Protein AF-A0A9X5E803-F1 (afdb_monomer_lite)

Organism: NCBI:txid1245923

Structure (mmCIF, N/CA/C/O backbone):
data_AF-A0A9X5E803-F1
#
_entry.id   AF-A0A9X5E803-F1
#
loop_
_atom_site.group_PDB
_atom_site.id
_atom_site.type_symbol
_atom_site.label_atom_id
_atom_site.label_alt_id
_atom_site.label_comp_id
_atom_site.label_asym_id
_atom_site.label_entity_id
_atom_site.label_seq_id
_atom_site.pdbx_PDB_ins_code
_atom_site.Cartn_x
_atom_site.Cartn_y
_atom_site.Cartn_z
_atom_site.occupancy
_atom_site.B_iso_or_equiv
_atom_site.auth_seq_id
_atom_site.auth_comp_id
_atom_site.auth_asym_id
_atom_site.auth_atom_id
_atom_site.pdbx_PDB_model_num
ATOM 1 N N . MET A 1 1 ? -30.788 0.576 10.129 1.00 52.62 1 MET A N 1
ATOM 2 C CA . MET A 1 1 ? -29.546 -0.099 10.552 1.00 52.62 1 MET A CA 1
ATOM 3 C C . MET A 1 1 ? -28.593 0.994 10.975 1.00 52.62 1 MET A C 1
ATOM 5 O O . MET A 1 1 ? -28.283 1.842 10.148 1.00 52.62 1 MET A O 1
ATOM 9 N N . SER A 1 2 ? -28.260 1.054 12.259 1.00 63.50 2 SER A N 1
ATOM 10 C CA . SER A 1 2 ? -27.387 2.090 12.812 1.00 63.50 2 SER A CA 1
ATOM 11 C C .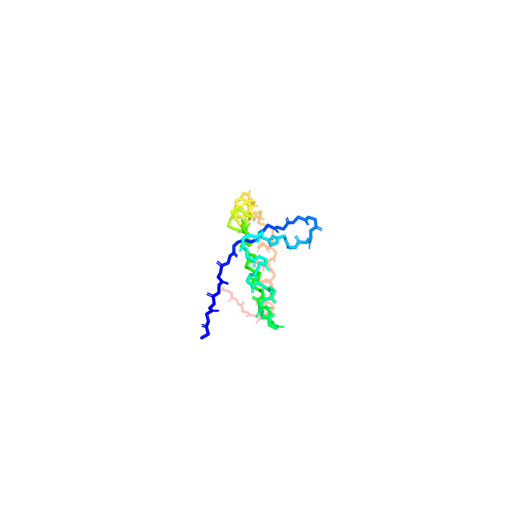 SER A 1 2 ? -25.943 1.625 12.652 1.00 63.50 2 SER A C 1
ATOM 13 O O . SER A 1 2 ? -25.591 0.567 13.164 1.00 63.50 2 SER A O 1
ATOM 15 N N . SER A 1 3 ? -25.137 2.368 11.897 1.00 64.19 3 SER A N 1
ATOM 16 C CA . SER A 1 3 ? -23.699 2.113 11.776 1.00 64.19 3 SER A CA 1
ATOM 17 C C . SER A 1 3 ? -22.978 2.994 12.787 1.00 64.19 3 SER A C 1
ATOM 19 O O . SER A 1 3 ? -23.125 4.213 12.731 1.00 64.19 3 SER A O 1
ATOM 21 N N . VAL A 1 4 ? -22.234 2.387 13.711 1.00 70.38 4 VAL A N 1
ATOM 22 C CA . VAL A 1 4 ? -21.395 3.105 14.679 1.00 70.38 4 VAL A CA 1
ATOM 23 C C . VAL A 1 4 ? -19.952 3.040 14.193 1.00 70.38 4 VAL A C 1
ATOM 25 O O . VAL A 1 4 ? -19.421 1.957 13.946 1.00 70.38 4 VAL A O 1
ATOM 28 N N . GLU A 1 5 ? -19.333 4.205 14.020 1.00 73.19 5 GLU A N 1
ATOM 29 C CA . GLU A 1 5 ? -17.935 4.345 13.616 1.00 73.19 5 GLU A CA 1
ATOM 30 C C . GLU A 1 5 ? -17.118 4.808 14.821 1.00 73.19 5 GLU A C 1
ATOM 32 O O . GLU A 1 5 ? -17.409 5.845 15.412 1.00 73.19 5 GLU A O 1
ATOM 37 N N . PHE A 1 6 ? -16.084 4.051 15.181 1.00 77.12 6 PHE A N 1
ATOM 38 C CA . PHE A 1 6 ? -15.186 4.393 16.279 1.00 77.12 6 PHE A CA 1
ATOM 39 C C . PHE A 1 6 ? -13.727 4.183 15.883 1.00 77.12 6 PHE A C 1
ATOM 41 O O . PHE A 1 6 ? -13.403 3.399 14.987 1.00 77.12 6 PHE A O 1
ATOM 48 N N . GLN A 1 7 ? -12.828 4.887 16.569 1.00 75.25 7 GLN A N 1
ATOM 49 C CA . GLN A 1 7 ? -11.391 4.694 16.416 1.00 75.25 7 GLN A CA 1
ATOM 50 C C . GLN A 1 7 ? -10.889 3.721 17.482 1.00 75.25 7 GLN A C 1
ATOM 52 O O . GLN A 1 7 ? -11.079 3.938 18.676 1.00 75.25 7 GLN A O 1
ATOM 57 N N . ALA A 1 8 ? -10.229 2.652 17.043 1.00 79.06 8 ALA A N 1
ATOM 58 C CA . ALA A 1 8 ? -9.596 1.673 17.917 1.00 79.06 8 ALA A CA 1
ATOM 59 C C . ALA A 1 8 ? -8.074 1.789 17.830 1.00 79.06 8 ALA A C 1
ATOM 61 O O . ALA A 1 8 ? -7.518 2.067 16.763 1.00 79.06 8 ALA A O 1
ATOM 62 N N . LYS A 1 9 ? -7.394 1.556 18.953 1.00 79.12 9 LYS A N 1
ATOM 63 C CA . LYS A 1 9 ? -5.931 1.476 18.975 1.00 79.12 9 LYS A CA 1
ATOM 64 C C . LYS A 1 9 ? -5.492 0.061 18.628 1.00 79.12 9 LYS A C 1
ATOM 66 O O . LYS A 1 9 ? -6.172 -0.903 18.965 1.00 79.12 9 LYS A O 1
ATOM 71 N N . VAL A 1 10 ? -4.345 -0.059 17.969 1.00 80.06 10 VAL A N 1
ATOM 72 C CA . VAL A 1 10 ? -3.699 -1.352 17.736 1.00 80.06 10 VAL A CA 1
ATOM 73 C C . VAL A 1 10 ? -2.537 -1.476 18.710 1.00 80.06 10 VAL A C 1
ATOM 75 O O . VAL A 1 10 ? -1.559 -0.740 18.597 1.00 80.06 10 VAL A O 1
ATOM 78 N N . GLU A 1 11 ? -2.643 -2.397 19.663 1.00 80.94 11 GLU A N 1
ATOM 79 C CA . GLU A 1 11 ? -1.593 -2.702 20.638 1.00 80.94 11 GLU A CA 1
ATOM 80 C C . GLU A 1 11 ? -1.123 -4.144 20.438 1.00 80.94 11 GLU A C 1
ATOM 82 O O . GLU A 1 11 ? -1.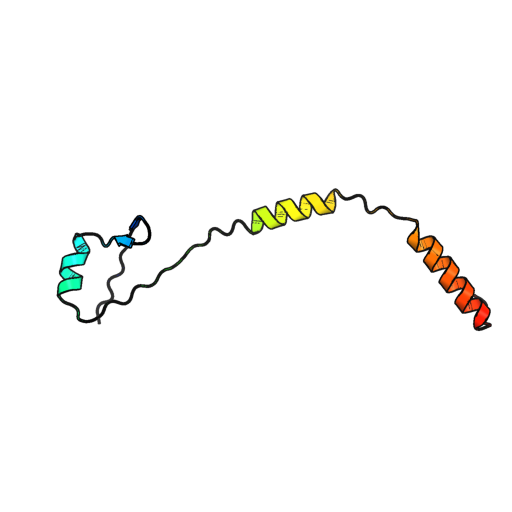907 -5.085 20.537 1.00 80.94 11 GLU A O 1
ATOM 87 N N . ASN A 1 12 ? 0.165 -4.329 20.124 1.00 77.12 12 ASN A N 1
ATOM 88 C CA . ASN A 1 12 ? 0.791 -5.646 19.918 1.00 77.12 12 ASN A CA 1
ATOM 89 C C . ASN A 1 12 ? 0.061 -6.562 18.911 1.00 77.12 12 ASN A C 1
ATOM 91 O O . ASN A 1 12 ? 0.037 -7.778 19.074 1.00 77.12 12 ASN A O 1
ATOM 95 N N . GLY A 1 13 ? -0.544 -5.985 17.868 1.00 75.50 13 GLY A N 1
ATOM 96 C CA . GLY A 1 13 ? -1.299 -6.736 16.858 1.00 75.50 13 GLY A CA 1
ATOM 97 C C . GLY A 1 13 ? -2.756 -7.030 17.232 1.00 75.50 13 GLY A C 1
ATOM 98 O O . GLY A 1 13 ? -3.479 -7.591 16.413 1.00 75.50 13 GLY A O 1
ATOM 99 N N . ASN A 1 14 ? -3.210 -6.597 18.410 1.00 78.38 14 ASN A N 1
ATOM 100 C CA . ASN A 1 14 ? -4.606 -6.674 18.827 1.00 78.38 14 ASN A CA 1
ATOM 101 C C . ASN A 1 14 ? -5.297 -5.320 18.638 1.00 78.38 14 ASN A C 1
ATOM 103 O O . ASN A 1 14 ? -4.740 -4.275 18.975 1.00 78.38 14 ASN A O 1
ATOM 107 N N . ILE A 1 15 ? -6.525 -5.336 18.115 1.00 81.56 15 ILE A N 1
ATOM 108 C CA . ILE A 1 15 ? -7.378 -4.146 18.034 1.00 81.56 15 ILE A CA 1
ATOM 109 C C . ILE A 1 15 ? -8.066 -3.982 19.390 1.00 81.56 15 ILE A C 1
ATOM 111 O O . ILE A 1 15 ? -8.915 -4.790 19.762 1.00 81.56 15 ILE A O 1
ATOM 115 N N . VAL A 1 16 ? -7.690 -2.945 20.133 1.00 83.75 16 VAL A N 1
ATOM 116 C CA . VAL A 1 16 ? -8.266 -2.618 21.438 1.00 83.75 16 VAL A CA 1
ATOM 117 C C . VAL A 1 16 ? -9.446 -1.682 21.224 1.00 83.75 16 VAL A C 1
ATOM 119 O O . VAL A 1 16 ? -9.288 -0.525 20.821 1.00 83.75 16 VAL A O 1
ATOM 122 N N . ILE A 1 17 ? -10.641 -2.212 21.472 1.00 83.44 17 ILE A N 1
ATOM 123 C CA . ILE A 1 17 ? -11.896 -1.475 21.358 1.00 83.44 17 ILE A CA 1
ATOM 124 C C . ILE A 1 17 ? -12.126 -0.674 22.650 1.00 83.44 17 ILE A C 1
ATOM 126 O O . ILE A 1 17 ? -12.095 -1.275 23.732 1.00 83.44 17 ILE A O 1
ATOM 130 N N . PRO A 1 18 ? -12.377 0.647 22.561 1.00 83.00 18 PRO A N 1
ATOM 131 C CA . PRO A 1 18 ? -12.675 1.476 23.725 1.00 83.00 18 PRO A CA 1
ATOM 132 C C . PRO A 1 18 ? -13.899 0.978 24.505 1.00 83.00 18 PRO A C 1
ATOM 134 O O . PRO A 1 18 ? -14.880 0.524 23.915 1.00 83.00 18 PRO A O 1
ATOM 137 N N . GLU A 1 19 ? -13.847 1.091 25.832 1.00 80.94 19 GLU A N 1
ATOM 138 C CA . GLU A 1 19 ? -14.868 0.563 26.753 1.00 80.94 19 GLU A CA 1
ATOM 139 C C . GLU A 1 19 ? -16.266 1.154 26.502 1.00 80.94 19 GLU A C 1
ATOM 141 O O . GLU A 1 19 ? -17.269 0.453 26.616 1.00 80.94 19 GLU A O 1
ATOM 146 N N . GLU A 1 20 ? -16.318 2.411 26.051 1.00 79.12 20 GLU A N 1
ATOM 147 C CA . GLU A 1 20 ? -17.540 3.115 25.640 1.00 79.12 20 GLU A CA 1
ATOM 148 C C . GLU A 1 20 ? -18.330 2.373 24.544 1.00 79.12 20 GLU A C 1
ATOM 150 O O . GLU A 1 20 ? -19.556 2.410 24.561 1.00 79.12 20 GLU A O 1
ATOM 155 N N . TYR A 1 21 ? -17.656 1.624 23.660 1.00 79.75 21 TYR A N 1
ATOM 156 C CA . TYR A 1 21 ? -18.302 0.869 22.579 1.00 79.75 21 TYR A CA 1
ATOM 157 C C . TYR A 1 21 ? -18.494 -0.617 22.914 1.00 79.75 21 TYR A C 1
ATOM 159 O O . TYR A 1 21 ? -19.239 -1.310 22.224 1.00 79.75 21 TYR A O 1
ATOM 167 N N . GLN A 1 22 ? -17.868 -1.146 23.974 1.00 77.94 22 GLN A N 1
ATOM 168 C CA . GLN A 1 22 ? -17.980 -2.573 24.320 1.00 77.94 22 GLN A CA 1
ATOM 169 C C . GLN A 1 22 ? -19.415 -2.975 24.685 1.00 77.94 22 GLN A C 1
ATOM 171 O O . GLN A 1 22 ? -19.853 -4.073 24.340 1.00 77.94 22 GLN A O 1
ATOM 176 N N . GLN A 1 23 ? -20.169 -2.080 25.332 1.00 75.81 23 GLN A N 1
ATOM 177 C CA . GLN A 1 23 ? -21.569 -2.333 25.692 1.00 75.81 23 GLN A CA 1
ATOM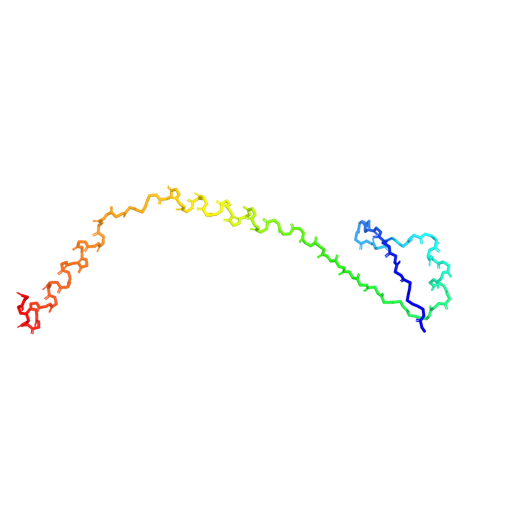 178 C C . GLN A 1 23 ? -22.498 -2.416 24.477 1.00 75.81 23 GLN A C 1
ATOM 180 O O . GLN A 1 23 ? -23.458 -3.185 24.497 1.00 75.81 23 GLN A O 1
ATOM 185 N N . GLU A 1 24 ? -22.208 -1.663 23.415 1.00 73.56 24 GLU A N 1
ATOM 186 C CA . GLU A 1 24 ? -22.968 -1.722 22.163 1.00 73.56 24 GLU A CA 1
ATOM 187 C C . GLU A 1 24 ? -22.652 -3.004 21.383 1.00 73.56 24 GLU A C 1
ATOM 189 O O . GLU A 1 24 ? -23.537 -3.594 20.765 1.00 73.56 24 GLU A O 1
ATOM 194 N N . LEU A 1 25 ?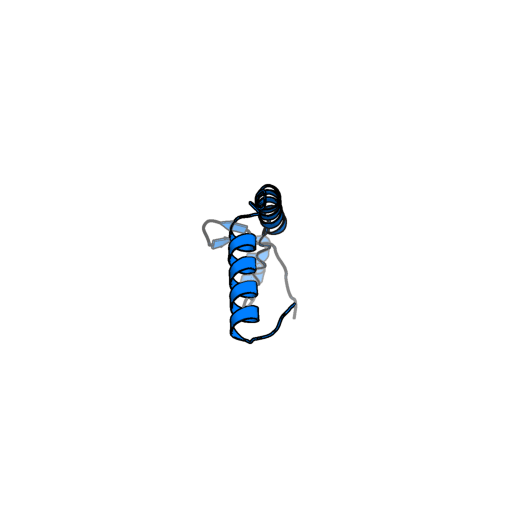 -21.412 -3.496 21.481 1.00 72.25 25 LEU A N 1
ATOM 195 C CA . LEU A 1 25 ? -20.982 -4.735 20.829 1.00 72.25 25 LEU A CA 1
ATOM 196 C C . LEU A 1 25 ? -21.566 -6.001 21.473 1.00 72.25 25 LEU A C 1
ATOM 198 O O . LEU A 1 25 ? -21.721 -7.011 20.794 1.00 72.25 25 LEU A O 1
ATOM 202 N N . LEU A 1 26 ? -21.936 -5.951 22.756 1.00 72.94 26 LEU A N 1
ATOM 203 C CA . LEU A 1 26 ? -22.627 -7.054 23.440 1.00 72.94 26 LEU A CA 1
ATOM 204 C C . LEU A 1 26 ? -24.070 -7.251 22.955 1.00 72.94 26 LEU A C 1
ATOM 206 O O . LEU A 1 26 ? -24.647 -8.316 23.166 1.00 72.94 26 LEU A O 1
ATOM 210 N N . GLN A 1 27 ? -24.658 -6.230 22.330 1.00 71.50 27 GLN A N 1
ATOM 211 C CA . GLN A 1 27 ? -26.051 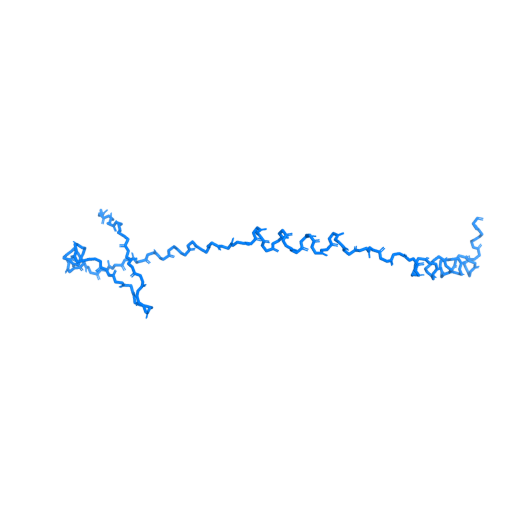-6.241 21.876 1.00 71.50 27 GLN A CA 1
ATOM 212 C C . GLN A 1 27 ? -26.195 -6.596 20.389 1.00 71.50 27 GLN A C 1
ATOM 214 O O . GLN A 1 27 ? -27.311 -6.600 19.870 1.00 71.50 27 GLN A O 1
ATOM 219 N N . VAL A 1 28 ? -25.093 -6.895 19.693 1.00 75.56 28 VAL A N 1
ATOM 220 C CA . VAL A 1 28 ? -25.085 -7.169 18.249 1.00 75.56 28 VAL A CA 1
ATOM 221 C C . VAL A 1 28 ? -24.505 -8.546 17.937 1.00 75.56 28 VAL A C 1
ATOM 223 O O . VAL A 1 28 ? -23.549 -9.002 18.553 1.00 75.56 28 VAL A O 1
ATOM 226 N N . GLU A 1 29 ? -25.084 -9.213 16.940 1.00 73.81 29 GLU A N 1
ATOM 227 C CA . GLU A 1 29 ? -24.692 -10.569 16.535 1.00 73.81 29 GLU A CA 1
ATOM 228 C C . GLU A 1 29 ? -23.448 -10.583 15.626 1.00 73.81 29 GLU A C 1
ATOM 230 O O . GLU A 1 29 ? -22.729 -11.576 15.551 1.00 73.81 29 GLU A O 1
ATOM 235 N N . THR A 1 30 ? -23.167 -9.495 14.899 1.00 66.62 30 THR A N 1
ATOM 236 C CA . THR A 1 30 ? -22.042 -9.435 13.951 1.00 66.62 30 THR A CA 1
ATOM 237 C C . THR A 1 30 ? -21.465 -8.027 13.850 1.00 66.62 30 THR A C 1
ATOM 239 O O . THR A 1 30 ? -22.198 -7.051 13.708 1.00 66.62 30 THR A O 1
ATOM 242 N N . VAL A 1 31 ? -20.133 -7.931 13.866 1.00 73.19 31 VAL A N 1
ATOM 243 C CA . VAL A 1 31 ? -19.383 -6.668 13.810 1.00 73.19 31 VAL A CA 1
ATOM 244 C C . VAL A 1 31 ? -18.516 -6.657 12.554 1.00 73.19 31 VAL A C 1
ATOM 246 O O . VAL A 1 31 ? -17.751 -7.590 12.310 1.00 73.19 31 VAL A O 1
ATOM 249 N N . LYS A 1 32 ? -18.612 -5.593 11.749 1.00 75.38 32 LYS A N 1
ATOM 250 C CA . LYS A 1 32 ? -17.774 -5.393 10.560 1.00 75.38 32 LYS A CA 1
ATOM 251 C C . LYS A 1 32 ? -16.674 -4.381 10.871 1.00 75.38 32 LYS A C 1
ATOM 253 O O . LYS A 1 32 ? -16.960 -3.205 11.056 1.00 75.38 32 LYS A O 1
ATOM 258 N N . ILE A 1 33 ? -15.420 -4.829 10.881 1.00 75.50 33 ILE A N 1
ATOM 259 C CA . ILE A 1 33 ? -14.250 -3.974 11.125 1.00 75.50 33 ILE A CA 1
ATOM 260 C C . ILE A 1 33 ? -13.614 -3.601 9.780 1.00 75.50 33 ILE A C 1
ATOM 262 O O . ILE A 1 33 ? -13.282 -4.480 8.986 1.00 75.50 33 ILE A O 1
ATOM 266 N N . VAL A 1 34 ? -13.439 -2.302 9.516 1.00 70.19 34 VAL A N 1
ATOM 267 C CA . VAL A 1 34 ? -12.768 -1.793 8.307 1.00 70.19 34 VAL A CA 1
ATOM 268 C C . VAL A 1 34 ? -11.418 -1.200 8.697 1.00 70.19 34 VAL A C 1
ATOM 270 O O . VAL A 1 34 ? -11.341 -0.128 9.291 1.00 70.19 34 VAL A O 1
ATOM 273 N N . ILE A 1 35 ? -10.338 -1.899 8.353 1.00 71.94 35 ILE A N 1
ATOM 274 C CA . ILE A 1 35 ? -8.973 -1.445 8.634 1.00 71.94 35 ILE A CA 1
ATOM 275 C C . ILE A 1 35 ? -8.510 -0.567 7.471 1.00 71.94 35 ILE A C 1
ATOM 277 O O . ILE A 1 35 ? -8.168 -1.061 6.398 1.00 71.94 35 ILE A O 1
ATOM 281 N N . SER A 1 36 ? -8.486 0.747 7.689 1.00 66.06 36 SER A N 1
ATOM 282 C CA . SER A 1 36 ? -7.947 1.708 6.723 1.00 66.06 36 SER A CA 1
ATOM 283 C C . SER A 1 36 ? -6.483 1.988 7.051 1.00 66.06 36 SER A C 1
ATOM 285 O O . SER A 1 36 ? -6.172 2.886 7.831 1.00 66.06 36 SER A O 1
ATOM 287 N N . ASN A 1 37 ? -5.563 1.209 6.477 1.00 65.56 37 ASN A N 1
ATOM 288 C CA . ASN A 1 37 ? -4.140 1.510 6.592 1.00 65.56 37 ASN A CA 1
ATOM 289 C C . ASN A 1 37 ? -3.825 2.729 5.715 1.00 65.56 37 ASN A C 1
ATOM 291 O O . ASN A 1 37 ? -3.647 2.605 4.502 1.00 65.56 37 ASN A O 1
ATOM 295 N N . LYS A 1 38 ? -3.754 3.918 6.324 1.00 61.38 38 LYS A N 1
ATOM 296 C CA . LYS A 1 38 ? -3.078 5.063 5.713 1.00 61.38 38 LYS A CA 1
ATOM 297 C C . LYS A 1 38 ? -1.588 4.733 5.736 1.00 61.38 38 LYS A C 1
ATOM 299 O O . LYS A 1 38 ? -0.859 5.183 6.616 1.00 61.38 38 LYS A O 1
ATOM 304 N N . ILE A 1 39 ? -1.142 3.915 4.781 1.00 58.75 39 ILE A N 1
ATOM 305 C CA . ILE A 1 39 ? 0.276 3.804 4.473 1.00 58.75 39 ILE A CA 1
ATOM 306 C C . ILE A 1 39 ? 0.666 5.237 4.123 1.00 58.75 39 ILE A C 1
ATOM 308 O O . ILE A 1 39 ? 0.309 5.740 3.059 1.00 58.75 39 ILE A O 1
ATOM 312 N N . GLN A 1 40 ? 1.331 5.933 5.046 1.00 57.06 40 GLN A N 1
ATOM 313 C CA . GLN A 1 40 ? 2.109 7.117 4.715 1.00 57.06 40 GLN A CA 1
ATOM 314 C C . GLN A 1 40 ? 3.276 6.601 3.883 1.00 57.06 40 GLN A C 1
ATOM 316 O O . GLN A 1 40 ? 4.412 6.510 4.339 1.00 57.06 40 GLN A O 1
ATOM 321 N N . SER A 1 41 ? 2.975 6.136 2.673 1.00 58.06 41 SER A N 1
ATOM 322 C CA . SER A 1 41 ? 3.985 5.810 1.705 1.00 58.06 41 SER A CA 1
ATOM 323 C C . SER A 1 41 ? 4.559 7.163 1.364 1.00 58.06 41 SER A C 1
ATOM 325 O O . SER A 1 41 ? 3.984 7.925 0.588 1.00 58.06 41 SER A O 1
ATOM 327 N N . ASN A 1 42 ? 5.690 7.478 1.980 1.00 66.62 42 ASN A N 1
ATOM 328 C CA . ASN A 1 42 ? 6.532 8.580 1.569 1.00 66.62 42 ASN A CA 1
ATOM 329 C C . ASN A 1 42 ? 7.232 8.213 0.244 1.00 66.62 42 ASN A C 1
ATOM 331 O O . ASN A 1 42 ? 8.437 8.357 0.067 1.00 66.62 42 ASN A O 1
ATOM 335 N N . THR A 1 43 ? 6.457 7.639 -0.680 1.00 68.19 43 THR A N 1
ATOM 336 C CA . THR A 1 43 ? 6.844 7.262 -2.029 1.00 68.19 43 THR A CA 1
ATOM 337 C C . THR A 1 43 ? 7.286 8.504 -2.772 1.00 68.19 43 THR A C 1
ATOM 339 O O . THR A 1 43 ? 8.260 8.429 -3.501 1.00 68.19 43 THR A O 1
ATOM 342 N N . ALA A 1 44 ? 6.654 9.654 -2.527 1.00 75.62 44 ALA A N 1
ATOM 343 C CA . ALA A 1 44 ? 7.094 10.932 -3.071 1.00 75.62 44 ALA A CA 1
ATOM 344 C C . ALA A 1 44 ? 8.548 11.269 -2.683 1.00 75.62 44 ALA A C 1
ATOM 346 O O . ALA A 1 44 ? 9.340 11.598 -3.559 1.00 75.62 44 ALA A O 1
ATOM 347 N N . GLU A 1 45 ? 8.938 11.121 -1.412 1.00 78.69 45 GLU A N 1
ATOM 348 C CA . GLU A 1 45 ? 10.327 11.358 -0.989 1.00 78.69 45 GLU A CA 1
ATOM 349 C C . GLU A 1 45 ? 11.286 10.278 -1.504 1.00 78.69 45 GLU A C 1
ATOM 351 O O . GLU A 1 45 ? 12.411 10.591 -1.889 1.00 78.69 45 GLU A O 1
ATOM 356 N N . ALA A 1 46 ? 10.851 9.016 -1.564 1.00 81.56 46 ALA A N 1
ATOM 357 C CA . ALA A 1 46 ? 11.654 7.938 -2.141 1.00 81.56 46 ALA A CA 1
ATOM 358 C C . ALA A 1 46 ? 11.932 8.170 -3.640 1.00 81.56 46 ALA A C 1
ATOM 360 O O . ALA A 1 46 ? 13.066 8.009 -4.090 1.00 81.56 46 ALA A O 1
ATOM 361 N N . TRP A 1 47 ? 10.921 8.610 -4.395 1.00 83.00 47 TRP A N 1
ATOM 362 C CA . TRP A 1 47 ? 11.048 8.987 -5.803 1.00 83.00 47 TRP A CA 1
ATOM 363 C C . TRP A 1 47 ? 11.911 10.239 -5.986 1.00 83.00 47 TRP A C 1
ATOM 365 O O . TRP A 1 47 ? 12.742 10.258 -6.890 1.00 83.00 47 TRP A O 1
ATOM 375 N N . ALA A 1 48 ? 11.781 11.244 -5.113 1.00 84.62 48 ALA A N 1
ATOM 376 C CA . ALA A 1 48 ? 12.612 12.449 -5.153 1.00 84.62 48 ALA A CA 1
ATOM 377 C C . ALA A 1 48 ? 14.098 12.130 -4.918 1.00 84.62 48 ALA A C 1
ATOM 379 O O . ALA A 1 48 ? 14.950 12.554 -5.696 1.00 84.62 48 ALA A O 1
ATOM 380 N N . LYS A 1 49 ? 14.406 11.305 -3.907 1.00 86.38 49 LYS A N 1
ATOM 381 C CA . LYS A 1 49 ? 15.777 10.850 -3.616 1.00 86.38 49 LYS A CA 1
ATOM 382 C C . LYS A 1 49 ? 16.372 10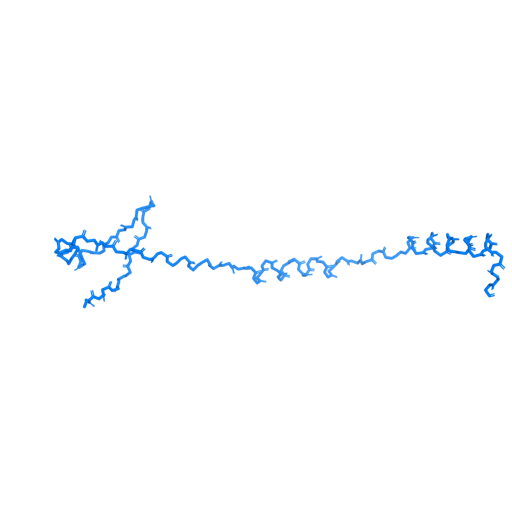.036 -4.764 1.00 86.38 49 LYS A C 1
ATOM 384 O O . LYS A 1 49 ? 17.551 10.193 -5.084 1.00 86.38 49 LYS A O 1
ATOM 389 N N . TRP A 1 50 ? 15.571 9.172 -5.391 1.00 87.69 50 TRP A N 1
ATOM 390 C CA . TRP A 1 50 ? 16.011 8.404 -6.555 1.00 87.69 50 TRP A CA 1
ATOM 391 C C . TRP A 1 50 ? 16.303 9.318 -7.750 1.00 87.69 50 TRP A C 1
ATOM 393 O O . TRP A 1 50 ? 17.353 9.183 -8.372 1.00 87.69 50 TRP A O 1
ATOM 403 N N . PHE A 1 51 ? 15.425 10.286 -8.026 1.00 86.12 51 PHE A N 1
ATOM 404 C CA . PHE A 1 51 ? 15.586 11.216 -9.141 1.00 86.12 51 PHE A CA 1
ATOM 405 C C . PHE A 1 51 ? 16.832 12.095 -8.988 1.00 86.12 51 PHE A C 1
ATOM 407 O O . PHE A 1 51 ? 17.641 12.141 -9.908 1.00 86.12 51 PHE A O 1
ATOM 414 N N . GLU A 1 52 ? 17.057 12.699 -7.814 1.00 85.69 52 GLU A N 1
ATOM 415 C CA . GLU A 1 52 ? 18.297 13.445 -7.538 1.00 85.69 52 GLU A CA 1
ATOM 416 C C . GLU A 1 52 ? 19.553 12.582 -7.724 1.00 85.69 52 GLU A C 1
ATOM 418 O O . GLU A 1 52 ? 20.588 13.070 -8.177 1.00 85.69 52 GLU A O 1
ATOM 423 N N . SER A 1 53 ? 19.478 11.294 -7.373 1.00 82.69 53 SER A N 1
ATOM 424 C CA . SER A 1 53 ? 20.609 10.374 -7.527 1.00 82.69 53 SER A CA 1
ATOM 425 C C . SER A 1 53 ? 20.908 10.077 -8.995 1.00 82.69 53 SER A C 1
ATOM 427 O O . SER A 1 53 ? 22.073 9.971 -9.360 1.00 82.69 53 SER A O 1
ATOM 429 N N . VAL A 1 54 ? 19.875 9.959 -9.833 1.00 80.50 54 VAL A N 1
ATOM 430 C CA . VAL A 1 54 ? 20.016 9.718 -11.276 1.00 80.50 54 VAL A CA 1
ATOM 431 C C . VAL A 1 54 ? 20.422 10.987 -12.023 1.00 80.50 54 VAL A C 1
ATOM 433 O O . VAL A 1 54 ? 21.248 10.905 -12.923 1.00 80.50 54 VAL A O 1
ATOM 436 N N . GLU A 1 55 ? 19.908 12.156 -11.641 1.00 77.88 55 GLU A N 1
ATOM 437 C CA . GLU A 1 55 ? 20.266 13.442 -12.260 1.00 77.88 55 GLU A CA 1
ATOM 438 C C . GLU A 1 55 ? 21.757 13.771 -12.088 1.00 77.88 55 GLU A C 1
ATOM 440 O O . GLU A 1 55 ? 22.390 14.317 -12.988 1.00 77.88 55 GLU A O 1
ATOM 445 N N . ARG A 1 56 ? 22.341 13.393 -10.944 1.00 74.06 56 ARG A N 1
ATOM 446 C CA . ARG A 1 56 ? 23.772 13.580 -10.652 1.00 74.06 56 ARG A CA 1
ATOM 447 C C . ARG A 1 56 ? 24.685 12.589 -11.368 1.00 74.06 56 ARG A C 1
ATOM 449 O O . ARG A 1 56 ? 25.901 12.770 -11.325 1.00 74.06 56 ARG A O 1
ATOM 456 N N . LEU A 1 57 ? 24.141 11.535 -11.979 1.00 75.38 57 LEU A N 1
ATOM 457 C CA . LEU A 1 57 ? 24.942 10.655 -12.819 1.00 75.38 57 LEU A CA 1
ATOM 458 C C . LEU A 1 57 ? 25.253 11.412 -14.106 1.00 75.38 57 LEU A C 1
ATOM 460 O O . LEU A 1 57 ? 24.404 11.547 -14.986 1.00 75.38 57 LEU A O 1
ATOM 464 N N . GLU A 1 58 ? 26.486 11.902 -14.219 1.00 63.72 58 GLU A N 1
ATOM 465 C CA . GLU A 1 58 ? 27.013 12.351 -15.499 1.00 63.72 58 GLU A CA 1
ATOM 466 C C . GLU A 1 58 ? 26.869 11.188 -16.483 1.00 63.72 58 GLU A C 1
ATOM 468 O O . GLU A 1 58 ? 27.474 10.127 -16.309 1.00 63.72 58 GLU A O 1
ATOM 473 N N . VAL A 1 59 ? 26.014 11.364 -17.495 1.00 58.78 59 VAL A N 1
ATOM 474 C CA . VAL A 1 59 ? 25.931 10.435 -18.617 1.00 58.78 59 VAL A CA 1
ATOM 475 C C . VAL A 1 59 ? 27.311 10.445 -19.254 1.00 58.78 59 VAL A C 1
ATOM 477 O O . VAL A 1 59 ? 27.657 11.371 -19.987 1.00 58.78 59 VAL A O 1
ATOM 480 N N . THR A 1 60 ? 28.114 9.430 -18.956 1.00 56.47 60 THR A N 1
ATOM 481 C CA . THR A 1 60 ? 29.409 9.193 -19.581 1.00 56.47 60 THR A CA 1
ATOM 482 C C . THR A 1 60 ? 29.183 8.822 -21.049 1.00 56.47 60 THR A C 1
ATOM 484 O O . THR A 1 60 ? 29.286 7.675 -21.468 1.00 56.47 60 THR A O 1
ATOM 487 N N . SER A 1 61 ? 28.840 9.815 -21.872 1.00 56.19 61 SER A N 1
ATOM 488 C CA . SER A 1 61 ? 29.143 9.781 -23.300 1.00 56.19 61 SER A CA 1
ATOM 489 C C . SER A 1 61 ? 30.670 9.871 -23.409 1.00 56.19 61 SER A C 1
ATOM 491 O O . SER A 1 61 ? 31.280 10.738 -22.798 1.00 56.19 61 SER A O 1
ATOM 493 N N . ASN A 1 62 ? 31.375 9.027 -24.159 1.00 56.53 62 ASN A N 1
ATOM 494 C CA . ASN A 1 62 ? 31.126 8.842 -25.581 1.00 56.53 62 ASN A CA 1
ATOM 495 C C . ASN A 1 62 ? 32.014 7.727 -26.194 1.00 56.53 62 ASN A C 1
ATOM 497 O O . ASN A 1 62 ? 32.758 7.987 -27.136 1.00 56.53 62 ASN A O 1
ATOM 501 N N . GLU A 1 63 ? 31.991 6.495 -25.682 1.00 55.50 63 GLU A N 1
ATOM 502 C CA . GLU A 1 63 ? 32.639 5.360 -26.377 1.00 55.50 63 GLU A CA 1
ATOM 503 C C . GLU A 1 63 ? 31.695 4.590 -27.324 1.00 55.50 63 GLU A C 1
ATOM 505 O O . GLU A 1 63 ? 32.038 4.438 -28.502 1.00 55.50 63 GLU A O 1
ATOM 510 N N . PRO A 1 64 ? 30.470 4.185 -26.924 1.00 58.34 64 PRO A N 1
ATOM 511 C CA . PRO A 1 64 ? 29.641 3.328 -27.776 1.00 58.34 64 PRO A CA 1
ATOM 512 C C . PRO A 1 64 ? 29.062 4.039 -29.010 1.00 58.34 64 PRO A C 1
ATOM 514 O O . PRO A 1 64 ? 28.735 3.379 -29.994 1.00 58.34 64 PRO A O 1
ATOM 517 N N . ALA A 1 65 ? 28.972 5.376 -29.016 1.00 62.78 65 ALA A N 1
ATOM 518 C CA . ALA A 1 65 ? 28.513 6.112 -30.196 1.00 62.78 65 ALA A CA 1
ATOM 519 C C . ALA A 1 65 ? 29.514 6.006 -31.358 1.00 62.78 65 ALA A C 1
ATOM 521 O O . ALA A 1 65 ? 29.102 5.867 -32.507 1.00 62.78 65 ALA A O 1
ATOM 522 N N . ARG A 1 66 ? 30.823 6.009 -31.065 1.00 68.56 66 ARG A N 1
ATOM 523 C CA . ARG A 1 66 ? 31.878 5.894 -32.081 1.00 68.56 66 ARG A CA 1
ATOM 524 C C . ARG A 1 66 ? 31.926 4.493 -32.687 1.00 68.56 66 ARG A C 1
ATOM 526 O O . ARG A 1 66 ? 32.071 4.357 -33.899 1.00 68.56 66 ARG A O 1
ATOM 533 N N . GLU A 1 67 ? 31.777 3.467 -31.855 1.00 73.00 67 GLU A N 1
ATOM 534 C CA . GLU A 1 67 ? 31.695 2.064 -32.285 1.00 73.00 67 GLU A CA 1
ATOM 535 C C . GLU A 1 67 ? 30.467 1.835 -33.174 1.00 73.00 67 GLU A C 1
ATOM 537 O O . GLU A 1 67 ? 30.568 1.282 -34.269 1.00 73.00 67 GLU A O 1
ATOM 542 N N . TYR A 1 68 ? 29.310 2.349 -32.752 1.00 78.75 68 TYR A N 1
ATOM 543 C CA . TYR A 1 68 ? 28.072 2.247 -33.517 1.00 78.75 68 TYR A CA 1
ATOM 544 C C . TYR A 1 68 ? 28.138 3.008 -34.850 1.00 78.75 68 TYR A C 1
ATOM 546 O O . TYR A 1 68 ? 27.712 2.491 -35.882 1.00 78.75 68 TYR A O 1
ATOM 554 N N . GLN A 1 69 ? 28.733 4.206 -34.860 1.00 77.56 69 GLN A N 1
ATOM 555 C CA . GLN A 1 69 ? 28.983 4.967 -36.086 1.00 77.56 69 GLN A CA 1
ATOM 556 C C . GLN A 1 69 ? 29.873 4.195 -37.068 1.00 77.56 69 GLN A C 1
ATOM 558 O O . GLN A 1 69 ? 29.567 4.157 -38.260 1.00 77.56 69 GLN A O 1
ATOM 563 N N . GLN A 1 70 ? 30.941 3.547 -36.592 1.00 80.00 70 GLN A N 1
ATOM 564 C CA . GLN A 1 70 ? 31.798 2.731 -37.458 1.00 80.00 70 GLN A CA 1
ATOM 565 C C . GLN A 1 70 ? 31.075 1.494 -37.995 1.00 80.00 70 GLN A C 1
ATOM 567 O O . GLN A 1 70 ? 31.204 1.191 -39.180 1.00 80.00 70 GLN A O 1
ATOM 572 N N . LEU A 1 71 ? 30.269 0.825 -37.166 1.00 85.88 71 LEU A N 1
ATOM 573 C CA . LEU A 1 71 ? 29.478 -0.331 -37.586 1.00 85.88 71 LEU A CA 1
ATOM 574 C C . LEU A 1 71 ? 28.449 0.038 -38.664 1.00 85.88 71 LEU A C 1
ATOM 576 O O . LEU A 1 71 ? 28.280 -0.695 -39.638 1.00 85.88 71 LEU A O 1
ATOM 580 N N . LEU A 1 72 ? 27.783 1.187 -38.518 1.00 83.12 72 LEU A N 1
ATOM 581 C CA . LEU A 1 72 ? 26.874 1.701 -39.541 1.00 83.12 72 LEU A CA 1
ATOM 582 C C . LEU A 1 72 ? 27.615 1.979 -40.850 1.00 83.12 72 LEU A C 1
ATOM 584 O O . LEU A 1 72 ? 27.185 1.504 -41.897 1.00 83.12 72 LEU A O 1
ATOM 588 N N . LEU A 1 73 ? 28.743 2.693 -40.803 1.00 83.75 73 LEU A N 1
ATOM 589 C CA . LEU A 1 73 ? 29.541 2.983 -41.999 1.00 83.75 73 LEU A CA 1
ATOM 590 C C . LEU A 1 73 ? 30.018 1.708 -42.710 1.00 83.75 73 LEU A C 1
ATOM 592 O O . LEU A 1 73 ? 30.006 1.657 -43.940 1.00 83.75 73 LEU A O 1
ATOM 596 N N . ASP A 1 74 ? 30.410 0.678 -41.957 1.00 86.50 74 ASP A N 1
ATOM 597 C CA . ASP A 1 74 ? 30.804 -0.614 -42.524 1.00 86.50 74 ASP A CA 1
ATOM 598 C C . ASP A 1 74 ? 29.630 -1.303 -43.235 1.00 86.50 74 ASP A C 1
ATOM 600 O O . ASP A 1 74 ? 29.759 -1.733 -44.383 1.00 86.50 74 ASP A O 1
ATOM 604 N N . LYS A 1 75 ? 28.445 -1.308 -42.610 1.00 85.69 75 LYS A N 1
ATOM 605 C CA . LYS A 1 75 ? 27.213 -1.834 -43.215 1.00 85.69 75 LYS A CA 1
ATOM 606 C C . LYS A 1 75 ? 26.845 -1.123 -44.517 1.00 85.69 75 LYS A C 1
ATOM 608 O O . LYS A 1 75 ? 26.569 -1.803 -45.502 1.00 85.69 75 LYS A O 1
ATOM 613 N N . TYR A 1 76 ? 26.871 0.210 -44.546 1.00 84.00 76 TYR A N 1
ATOM 614 C CA . TYR A 1 76 ? 26.543 0.977 -45.754 1.00 84.00 76 TYR A CA 1
ATOM 615 C C . TYR A 1 76 ? 27.495 0.646 -46.915 1.00 84.00 76 TYR A C 1
ATOM 617 O O . TYR A 1 76 ? 27.033 0.370 -48.025 1.00 84.00 76 TYR A O 1
ATOM 625 N N . ARG A 1 77 ? 28.809 0.546 -46.648 1.00 82.06 77 ARG A N 1
ATOM 626 C CA . ARG A 1 77 ? 29.793 0.126 -47.663 1.00 82.06 77 ARG A CA 1
ATOM 627 C C . ARG A 1 77 ? 29.554 -1.293 -48.167 1.00 82.06 77 ARG A C 1
ATOM 629 O O . ARG A 1 77 ? 29.608 -1.517 -49.372 1.00 82.06 77 ARG A O 1
ATOM 636 N N . GLN A 1 78 ? 29.264 -2.246 -47.277 1.00 83.06 78 GLN A N 1
ATOM 637 C CA . GLN A 1 78 ? 28.954 -3.629 -47.669 1.00 83.06 78 GLN A CA 1
ATOM 638 C C . GLN A 1 78 ? 27.713 -3.723 -48.568 1.00 83.06 78 GLN A C 1
ATOM 640 O O . GLN A 1 78 ? 27.601 -4.650 -49.368 1.00 83.06 78 GLN A O 1
ATOM 645 N N . GLN A 1 79 ? 26.788 -2.771 -48.446 1.00 83.06 79 GLN A N 1
ATOM 646 C CA . GLN A 1 79 ? 25.566 -2.709 -49.244 1.00 83.06 79 GLN A CA 1
ATOM 647 C C . GLN A 1 79 ? 25.726 -1.904 -50.545 1.00 83.06 79 GLN A C 1
ATOM 649 O O . GLN A 1 79 ? 24.759 -1.787 -51.293 1.00 83.06 79 GLN A O 1
ATOM 654 N N . GLY A 1 80 ? 26.920 -1.369 -50.837 1.00 79.94 80 GLY A N 1
ATOM 655 C CA . GLY A 1 80 ? 27.173 -0.555 -52.033 1.00 79.94 80 GLY A CA 1
ATOM 656 C C . GLY A 1 80 ? 26.421 0.779 -52.037 1.00 79.94 80 GLY A C 1
ATOM 657 O O . GLY A 1 80 ? 26.219 1.367 -53.096 1.00 79.94 80 GLY A O 1
ATOM 658 N N . LEU A 1 81 ? 25.974 1.233 -50.864 1.00 68.56 81 LEU A N 1
ATOM 659 C CA . LEU A 1 81 ? 25.299 2.508 -50.674 1.00 68.56 81 LEU A CA 1
ATOM 660 C C . LEU A 1 81 ? 26.360 3.521 -50.245 1.00 68.56 81 LEU A C 1
ATOM 662 O O . LEU A 1 81 ? 26.770 3.549 -49.084 1.00 68.56 81 LEU A O 1
ATOM 666 N N . GLU A 1 82 ? 26.854 4.308 -51.197 1.00 66.69 82 GLU A N 1
ATOM 667 C CA . GLU A 1 82 ? 27.684 5.467 -50.873 1.00 66.69 82 GLU A CA 1
ATOM 668 C C . GLU A 1 82 ? 26.792 6.556 -50.254 1.00 66.69 82 GLU A C 1
ATOM 670 O O . GLU A 1 82 ? 25.682 6.798 -50.734 1.00 66.69 82 GLU A O 1
ATOM 675 N N . LEU A 1 83 ? 27.254 7.141 -49.144 1.00 60.41 83 LEU A N 1
ATOM 676 C CA . LEU A 1 83 ? 26.621 8.291 -48.486 1.00 60.41 83 LEU A CA 1
ATOM 677 C C . LEU A 1 83 ? 26.866 9.574 -49.282 1.00 60.41 83 LEU A C 1
ATOM 679 O O . LEU A 1 83 ? 28.029 9.775 -49.699 1.00 60.41 83 LEU A O 1
#

Secondary structure (DSSP, 8-state):
-PPP----EEETTEEE--HHHHHHHTT-S------------THHHHHHHHHHHHHTS----SSHHHHHHHHHHHHHHHTT---

Radius of gyration: 32.27 Å; chains: 1; bounding box: 62×24×79 Å

Sequence (83 aa):
MSSVEFQAKVENGNIVIPEEYQQELLQVETVKIVISNKIQSNTAEAWAKWFESVERLEVTSNEPAREYQQLLLDKYRQQGLEL

Foldseek 3Di:
DDDDDDDFDQDPNDTHDDPVCVVVVVVDDDDDDDDDPPPPPVVVVVVVVVVVVVVPPDPPDDDVVVVVVVVVVVVCVVVVNDD

pLDDT: mean 74.03, std 9.13, range [52.62, 87.69]